Protein AF-A0AAP4CYL9-F1 (afdb_monomer_lite)

pLDDT: mean 81.04, std 19.4, range [37.41, 98.31]

Structure (mmCIF, N/CA/C/O backbone):
data_AF-A0AAP4CYL9-F1
#
_entry.id   AF-A0AAP4CYL9-F1
#
loop_
_atom_site.group_PDB
_atom_site.id
_atom_site.type_symbol
_atom_site.label_atom_id
_atom_site.label_alt_id
_atom_site.label_comp_id
_atom_site.label_asym_id
_atom_site.label_entity_id
_atom_site.label_seq_id
_atom_site.pdbx_PDB_ins_code
_atom_site.Cartn_x
_atom_site.Cartn_y
_atom_site.Cartn_z
_atom_site.occupancy
_atom_site.B_iso_or_equiv
_atom_site.auth_seq_id
_atom_site.auth_comp_id
_atom_site.auth_asym_id
_atom_site.auth_atom_id
_atom_site.pdbx_PDB_model_num
ATOM 1 N N . MET A 1 1 ? 11.294 22.500 23.736 1.00 37.41 1 MET A N 1
ATOM 2 C CA . MET A 1 1 ? 10.760 21.160 23.417 1.00 37.41 1 MET A CA 1
ATOM 3 C C . MET A 1 1 ? 10.830 20.997 21.911 1.00 37.41 1 MET A C 1
ATOM 5 O O . MET A 1 1 ? 9.956 21.483 21.208 1.00 37.41 1 MET A O 1
ATOM 9 N N . THR A 1 2 ? 11.938 20.464 21.405 1.00 41.78 2 THR A N 1
ATOM 10 C CA . THR A 1 2 ? 12.135 20.212 19.975 1.00 41.78 2 THR A CA 1
ATOM 11 C C . THR A 1 2 ? 11.162 19.118 19.553 1.00 41.78 2 THR A C 1
ATOM 13 O O . THR A 1 2 ? 11.291 17.969 19.970 1.00 41.78 2 THR A O 1
ATOM 16 N N . GLY A 1 3 ? 10.137 19.494 18.786 1.00 44.06 3 GLY A N 1
ATOM 17 C CA . GLY A 1 3 ? 9.239 18.532 18.164 1.00 44.06 3 GLY A CA 1
ATOM 18 C C . GLY A 1 3 ? 10.077 17.584 17.318 1.00 44.06 3 GLY A C 1
ATOM 19 O O . GLY A 1 3 ? 10.756 18.020 16.389 1.00 44.06 3 GLY A O 1
ATOM 20 N N . CYS A 1 4 ? 10.089 16.302 17.673 1.00 47.56 4 CYS A N 1
ATOM 21 C CA . CYS A 1 4 ? 10.640 15.274 16.806 1.00 47.56 4 CYS A CA 1
ATOM 22 C C . CYS A 1 4 ? 9.752 15.240 15.563 1.00 47.56 4 CYS A C 1
ATOM 24 O O . CYS A 1 4 ? 8.684 14.635 15.577 1.00 47.56 4 CYS A O 1
ATOM 26 N N . HIS A 1 5 ? 10.153 15.953 14.512 1.00 54.66 5 HIS A N 1
ATOM 27 C CA . HIS A 1 5 ? 9.592 15.742 13.191 1.00 54.66 5 HIS A CA 1
ATOM 28 C C . HIS A 1 5 ? 9.871 14.282 12.846 1.00 54.66 5 HIS A C 1
ATOM 30 O O . HIS A 1 5 ? 11.025 13.884 12.702 1.00 54.66 5 HIS A O 1
ATOM 36 N N . GLU A 1 6 ? 8.829 13.460 12.815 1.00 64.56 6 GLU A N 1
ATOM 37 C CA . GLU A 1 6 ? 8.966 12.046 12.506 1.00 64.56 6 GLU A CA 1
ATOM 38 C C . GLU A 1 6 ? 9.331 11.922 11.021 1.00 64.56 6 GLU A C 1
ATOM 40 O O . GLU A 1 6 ? 8.477 12.003 10.136 1.00 64.56 6 GLU A O 1
ATOM 45 N N . SER A 1 7 ? 10.635 11.838 10.746 1.00 82.69 7 SER A N 1
ATOM 46 C CA . SER A 1 7 ? 11.204 11.907 9.401 1.00 82.69 7 SER A CA 1
ATOM 47 C C . SER A 1 7 ? 10.571 10.873 8.473 1.00 82.69 7 SER A C 1
ATOM 49 O O . SER A 1 7 ? 10.610 9.671 8.734 1.00 82.69 7 SER A O 1
ATOM 51 N N . THR A 1 8 ? 10.002 11.343 7.361 1.00 89.50 8 THR A N 1
ATOM 52 C CA . THR A 1 8 ? 9.507 10.461 6.300 1.00 89.50 8 THR A CA 1
ATOM 53 C C . THR A 1 8 ? 10.687 9.850 5.559 1.00 89.50 8 THR A C 1
ATOM 55 O O . THR A 1 8 ? 11.522 10.568 5.008 1.00 89.50 8 THR A O 1
ATOM 58 N N . ARG A 1 9 ? 10.741 8.520 5.504 1.00 94.50 9 ARG A N 1
ATOM 59 C CA . ARG A 1 9 ? 11.726 7.789 4.714 1.00 94.50 9 ARG A CA 1
ATOM 60 C C . ARG A 1 9 ? 11.219 7.613 3.289 1.00 94.50 9 ARG A C 1
ATOM 62 O O . ARG A 1 9 ? 10.285 6.853 3.035 1.00 94.50 9 ARG A O 1
ATOM 69 N N . VAL A 1 10 ? 11.854 8.330 2.366 1.00 93.50 10 VAL A N 1
ATOM 70 C CA . VAL A 1 10 ? 11.614 8.189 0.927 1.00 93.50 10 VAL A CA 1
ATOM 71 C C . VAL A 1 10 ? 12.477 7.052 0.388 1.00 93.50 10 VAL A C 1
ATOM 73 O O . VAL A 1 10 ? 13.676 6.998 0.660 1.00 93.50 10 VAL A O 1
ATOM 76 N N . VAL A 1 11 ? 11.865 6.140 -0.362 1.00 93.81 11 VAL A N 1
ATOM 77 C CA . VAL A 1 11 ? 12.526 4.987 -0.978 1.00 93.81 11 VAL A CA 1
ATOM 78 C C . VAL A 1 11 ? 12.276 5.040 -2.474 1.00 93.81 11 VAL A C 1
ATOM 80 O O . VAL A 1 11 ? 11.131 4.942 -2.916 1.00 93.81 11 VAL A O 1
ATOM 83 N N . VAL A 1 12 ? 13.351 5.196 -3.242 1.00 92.62 12 VAL A N 1
ATOM 84 C CA . VAL A 1 12 ? 13.295 5.073 -4.698 1.00 92.62 12 VAL A CA 1
ATOM 85 C C . VAL A 1 12 ? 13.278 3.589 -5.046 1.00 92.62 12 VAL A C 1
ATOM 87 O O . VAL A 1 12 ? 14.142 2.825 -4.611 1.00 92.62 12 VAL A O 1
ATOM 90 N N . VAL A 1 13 ? 12.252 3.183 -5.780 1.00 93.06 13 VAL A N 1
ATOM 91 C CA . VAL A 1 13 ? 12.025 1.808 -6.205 1.00 93.06 13 VAL A CA 1
ATOM 92 C C . VAL A 1 13 ? 12.469 1.691 -7.650 1.00 93.06 13 VAL A C 1
ATOM 94 O O . VAL A 1 13 ? 11.881 2.307 -8.535 1.00 93.06 13 VAL A O 1
ATOM 97 N N . ASP A 1 14 ? 13.525 0.924 -7.871 1.00 91.88 14 ASP A N 1
ATOM 98 C CA . ASP A 1 14 ? 14.159 0.712 -9.168 1.00 91.88 14 ASP A CA 1
ATOM 99 C C . ASP A 1 14 ? 14.019 -0.756 -9.592 1.00 91.88 14 ASP A C 1
ATOM 101 O O . ASP A 1 14 ? 13.532 -1.603 -8.840 1.00 91.88 14 ASP A O 1
ATOM 105 N N . ASN A 1 15 ? 14.466 -1.101 -10.800 1.00 87.69 15 ASN A N 1
ATOM 106 C CA . ASN A 1 15 ? 14.363 -2.476 -11.288 1.00 87.69 15 ASN A CA 1
ATOM 107 C C . ASN A 1 15 ? 15.226 -3.495 -10.497 1.00 87.69 15 ASN A C 1
ATOM 109 O O . ASN A 1 15 ? 15.059 -4.703 -10.683 1.00 87.69 15 ASN A O 1
ATOM 113 N N . CYS A 1 16 ? 16.119 -3.049 -9.606 1.00 86.69 16 CYS A N 1
ATOM 114 C CA . CYS A 1 16 ? 16.908 -3.923 -8.737 1.00 86.69 16 CYS A CA 1
ATOM 115 C C . CYS A 1 16 ? 16.124 -4.308 -7.477 1.00 86.69 16 CYS A C 1
ATOM 117 O O . CYS A 1 16 ? 16.049 -5.488 -7.138 1.00 86.69 16 CYS A O 1
ATOM 119 N N . ASN A 1 17 ? 15.519 -3.335 -6.792 1.00 91.38 17 ASN A N 1
ATOM 120 C CA . ASN A 1 17 ? 14.860 -3.565 -5.504 1.00 91.38 17 ASN A CA 1
ATOM 121 C C . ASN A 1 17 ? 13.364 -3.911 -5.625 1.00 91.38 17 ASN A C 1
ATOM 123 O O . ASN A 1 17 ? 12.810 -4.565 -4.738 1.00 91.38 17 ASN A O 1
ATOM 127 N N . VAL A 1 18 ? 12.722 -3.566 -6.746 1.00 92.00 18 VAL A N 1
ATOM 128 C CA . VAL A 1 18 ? 11.284 -3.797 -6.960 1.00 92.00 18 VAL A CA 1
ATOM 129 C C . VAL A 1 18 ? 10.901 -5.283 -6.942 1.00 92.00 18 VAL A C 1
ATOM 131 O O . VAL A 1 18 ? 9.765 -5.636 -6.635 1.00 92.00 18 VAL A O 1
ATOM 134 N N . ARG A 1 19 ? 11.860 -6.172 -7.231 1.00 91.25 19 ARG A N 1
ATOM 135 C CA . ARG A 1 19 ? 11.669 -7.632 -7.273 1.00 91.25 19 ARG A CA 1
ATOM 136 C C . ARG A 1 19 ? 11.731 -8.290 -5.897 1.00 91.25 19 ARG A C 1
ATOM 138 O O . ARG A 1 19 ? 11.372 -9.457 -5.772 1.00 91.25 19 ARG A O 1
ATOM 145 N N . GLU A 1 20 ? 12.160 -7.558 -4.870 1.00 94.31 20 GLU A N 1
ATOM 146 C CA . GLU A 1 20 ? 12.291 -8.068 -3.503 1.00 94.31 20 GLU A CA 1
ATOM 147 C C . GLU A 1 20 ? 11.506 -7.210 -2.488 1.00 94.31 20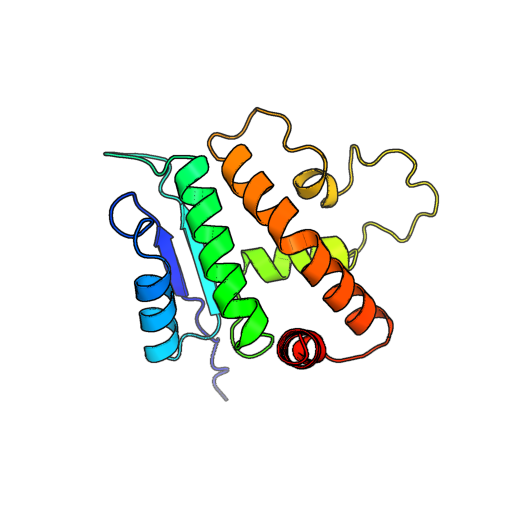 GLU A C 1
ATOM 149 O O . GLU A 1 20 ? 12.075 -6.764 -1.484 1.00 94.31 20 GLU A O 1
ATOM 154 N N . PRO A 1 21 ? 10.187 -6.988 -2.688 1.00 95.44 21 PRO A N 1
ATOM 155 C CA . PRO A 1 21 ? 9.385 -6.099 -1.839 1.00 95.44 21 PRO A CA 1
ATOM 156 C C . PRO A 1 21 ? 9.435 -6.493 -0.358 1.00 95.44 21 PRO A C 1
ATOM 158 O O . PRO A 1 21 ? 9.502 -5.624 0.509 1.00 95.44 21 PRO A O 1
ATOM 161 N N . GLY A 1 22 ? 9.472 -7.797 -0.057 1.00 95.50 22 GLY A N 1
ATOM 162 C CA . GLY A 1 22 ? 9.612 -8.315 1.307 1.00 95.50 22 GLY A CA 1
ATOM 163 C C . GLY A 1 22 ? 10.886 -7.839 2.006 1.00 95.50 22 GLY A C 1
ATOM 164 O O . GLY A 1 22 ? 10.819 -7.342 3.130 1.00 95.50 22 GLY A O 1
ATOM 165 N N . LYS A 1 23 ? 12.038 -7.916 1.326 1.00 95.81 23 LYS A N 1
ATOM 166 C CA . LYS A 1 23 ? 13.322 -7.460 1.883 1.00 95.81 23 LYS A CA 1
ATOM 167 C C . LYS A 1 23 ? 13.340 -5.948 2.079 1.00 95.81 23 LYS A C 1
ATOM 169 O O . LYS A 1 23 ? 13.780 -5.479 3.128 1.00 95.81 23 LYS A O 1
ATOM 174 N N . VAL A 1 24 ? 12.823 -5.197 1.102 1.00 95.81 24 VAL A N 1
ATOM 175 C CA . VAL A 1 24 ? 12.702 -3.733 1.186 1.00 95.81 24 VAL A CA 1
ATOM 176 C C . VAL A 1 24 ? 11.871 -3.344 2.408 1.00 95.81 24 VAL A C 1
ATOM 178 O O . VAL A 1 24 ? 12.330 -2.581 3.256 1.00 95.81 24 VAL A O 1
ATOM 181 N N . TYR A 1 25 ? 10.672 -3.911 2.541 1.00 96.62 25 TYR A N 1
ATOM 182 C CA . TYR A 1 25 ? 9.768 -3.594 3.642 1.00 96.62 25 TYR A CA 1
ATOM 183 C C . TYR A 1 25 ? 10.333 -3.998 5.005 1.00 96.62 25 TYR A C 1
ATOM 185 O O . TYR A 1 25 ? 10.306 -3.209 5.950 1.00 96.62 25 TYR A O 1
ATOM 193 N N . GLN A 1 26 ? 10.898 -5.203 5.109 1.00 95.38 26 GLN A N 1
ATOM 194 C CA . GLN A 1 26 ? 11.463 -5.708 6.357 1.00 95.38 26 GLN A CA 1
ATOM 195 C C . GLN A 1 26 ? 12.656 -4.870 6.826 1.00 95.38 26 GLN A C 1
ATOM 197 O O . GLN A 1 26 ? 12.751 -4.572 8.015 1.00 95.38 26 GLN A O 1
ATOM 202 N N . SER A 1 27 ? 13.527 -4.438 5.909 1.00 95.19 27 SER A N 1
ATOM 203 C CA . SER A 1 27 ? 14.643 -3.546 6.236 1.00 95.19 27 SER A CA 1
ATOM 204 C C . SER A 1 27 ? 14.149 -2.208 6.800 1.00 95.19 27 SER A C 1
ATOM 206 O O . SER A 1 27 ? 14.658 -1.726 7.815 1.00 95.19 27 SER A O 1
ATOM 208 N N . LEU A 1 28 ? 13.098 -1.632 6.204 1.00 94.44 28 LEU A N 1
ATOM 209 C CA . LEU A 1 28 ? 12.498 -0.384 6.687 1.00 94.44 28 LEU A CA 1
ATOM 210 C C . LEU A 1 28 ? 11.881 -0.561 8.078 1.00 94.44 28 LEU A C 1
ATOM 212 O O . LEU A 1 28 ? 12.131 0.265 8.959 1.00 94.44 28 LEU A O 1
ATOM 216 N N . ARG A 1 29 ? 11.170 -1.671 8.301 1.00 93.31 29 ARG A N 1
ATOM 217 C CA . ARG A 1 29 ? 10.599 -2.033 9.605 1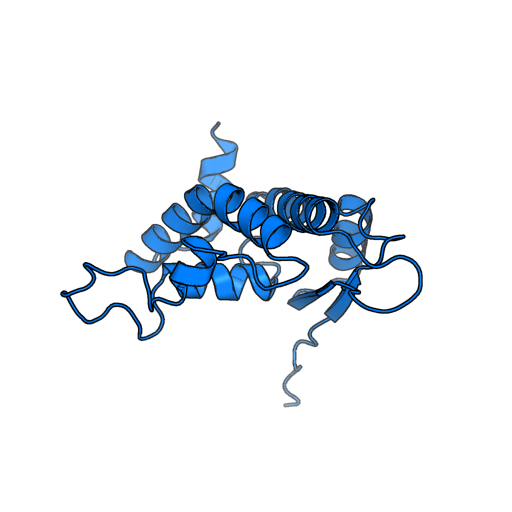.00 93.31 29 ARG A CA 1
ATOM 218 C C . ARG A 1 29 ? 11.678 -2.208 10.678 1.00 93.31 29 ARG A C 1
ATOM 220 O O . ARG A 1 29 ? 11.553 -1.644 11.760 1.00 93.31 29 ARG A O 1
ATOM 227 N N . GLN A 1 30 ? 12.766 -2.917 10.371 1.00 93.62 30 GLN A N 1
ATOM 228 C CA . GLN A 1 30 ? 13.901 -3.125 11.285 1.00 93.62 30 GLN A CA 1
ATOM 229 C C . GLN A 1 30 ? 14.636 -1.826 11.620 1.00 93.62 30 GLN A C 1
ATOM 231 O O . GLN A 1 30 ? 15.142 -1.673 12.727 1.00 93.62 30 GLN A O 1
ATOM 236 N N . SER A 1 31 ? 14.662 -0.870 10.688 1.00 91.88 31 SER A N 1
ATOM 237 C CA . SER A 1 31 ? 15.253 0.449 10.935 1.00 91.88 31 SER A CA 1
ATOM 238 C C . SER A 1 31 ? 14.422 1.340 11.872 1.00 91.88 31 SER A C 1
ATOM 240 O O . SER A 1 31 ? 14.877 2.422 12.231 1.00 91.88 31 SER A O 1
ATOM 242 N N . GLY A 1 32 ? 13.203 0.925 12.240 1.00 92.38 32 GLY A N 1
ATOM 243 C CA . GLY A 1 32 ? 12.276 1.713 13.058 1.00 92.38 32 GLY A CA 1
ATOM 244 C C . GLY A 1 32 ? 11.580 2.850 12.301 1.00 92.38 32 GLY A C 1
ATOM 245 O O . GLY A 1 32 ? 10.985 3.727 12.924 1.00 92.38 32 GLY A O 1
ATOM 246 N N . SER A 1 33 ? 11.642 2.851 10.964 1.00 92.19 33 SER A N 1
ATOM 247 C CA . SER A 1 33 ? 10.990 3.869 10.134 1.00 92.19 33 SER A CA 1
ATOM 248 C C . SER A 1 33 ? 9.471 3.678 10.146 1.00 92.19 33 SER A C 1
ATOM 250 O O . SER A 1 33 ? 8.972 2.653 9.689 1.00 92.19 33 SER A O 1
ATOM 252 N N . LYS A 1 34 ? 8.739 4.682 10.639 1.00 93.75 34 LYS A N 1
ATOM 253 C CA . LYS A 1 34 ? 7.271 4.645 10.755 1.00 93.75 34 LYS A CA 1
ATOM 254 C C . LYS A 1 34 ? 6.532 5.363 9.630 1.00 93.75 34 LYS A C 1
ATOM 256 O O . LYS A 1 34 ? 5.386 5.031 9.380 1.00 93.75 34 LYS A O 1
ATOM 261 N N . ASN A 1 35 ? 7.178 6.300 8.936 1.00 95.88 35 ASN A N 1
ATOM 262 C CA . ASN A 1 35 ? 6.582 7.062 7.836 1.00 95.88 35 ASN A CA 1
ATOM 263 C C . ASN A 1 35 ? 7.329 6.743 6.539 1.00 95.88 35 ASN A C 1
ATOM 265 O O . ASN A 1 35 ? 8.493 7.118 6.393 1.00 95.88 35 ASN A O 1
ATOM 269 N N . LEU A 1 36 ? 6.684 6.040 5.610 1.00 96.50 36 LEU A N 1
ATOM 270 C CA . LEU A 1 36 ? 7.290 5.528 4.380 1.00 96.50 36 LEU A CA 1
ATOM 271 C C . LEU A 1 36 ? 6.662 6.168 3.137 1.00 96.50 36 LEU A C 1
ATOM 273 O O . LEU A 1 36 ? 5.443 6.320 3.036 1.00 96.50 36 LEU A O 1
ATOM 277 N N . HIS A 1 37 ? 7.496 6.488 2.148 1.00 94.12 37 HIS A N 1
ATOM 278 C CA . HIS A 1 37 ? 7.056 6.979 0.845 1.00 94.12 37 HIS A CA 1
ATOM 279 C C . HIS A 1 37 ? 7.853 6.302 -0.274 1.00 94.12 37 HIS A C 1
ATOM 281 O O . HIS A 1 37 ? 9.043 6.563 -0.441 1.00 94.12 37 HIS A O 1
ATOM 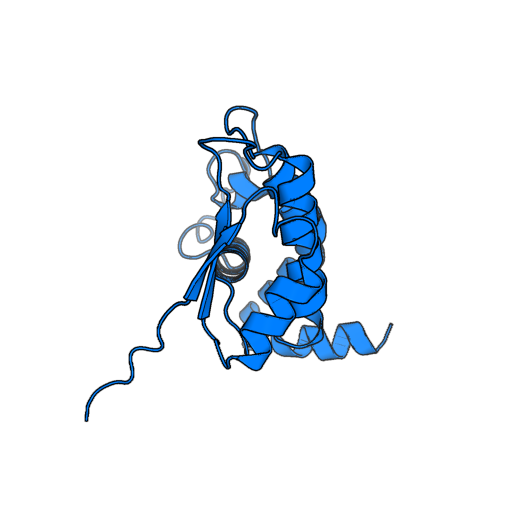287 N N . PHE A 1 38 ? 7.197 5.426 -1.034 1.00 94.50 38 PHE A N 1
ATOM 288 C CA . PHE A 1 38 ? 7.797 4.748 -2.182 1.00 94.50 38 PHE A CA 1
ATOM 289 C C . PHE A 1 38 ? 7.599 5.577 -3.451 1.00 94.50 38 PHE A C 1
ATOM 291 O O . PHE A 1 38 ? 6.472 5.973 -3.750 1.00 94.50 38 PHE A O 1
ATOM 298 N N . LEU A 1 39 ? 8.679 5.805 -4.194 1.00 90.62 39 LEU A N 1
ATOM 299 C CA . LEU A 1 39 ? 8.670 6.501 -5.477 1.00 90.62 39 LEU A CA 1
ATOM 300 C C . LEU A 1 39 ? 9.231 5.578 -6.560 1.00 90.62 39 LEU A C 1
ATOM 302 O O . LEU A 1 39 ? 10.359 5.115 -6.403 1.00 90.62 39 LEU A O 1
ATOM 306 N N . PRO A 1 40 ? 8.494 5.300 -7.643 1.00 91.31 40 PRO A N 1
ATOM 307 C CA . PRO A 1 40 ? 9.020 4.490 -8.729 1.00 91.31 40 PRO A CA 1
ATOM 308 C C . PRO A 1 40 ? 10.062 5.275 -9.533 1.00 91.31 40 PRO A C 1
ATOM 310 O O . PRO A 1 40 ? 9.888 6.462 -9.815 1.00 91.31 40 PRO A O 1
ATOM 313 N N . GLN A 1 41 ? 11.135 4.602 -9.940 1.00 88.75 41 GLN A N 1
ATOM 314 C CA . GLN A 1 41 ? 12.078 5.129 -10.915 1.00 88.75 41 GLN A CA 1
ATOM 315 C C . GLN A 1 41 ? 11.524 4.906 -12.328 1.00 88.75 41 GLN A C 1
ATOM 317 O O . GLN A 1 41 ? 11.545 3.788 -12.847 1.00 88.75 41 GLN A O 1
ATOM 322 N N . THR A 1 42 ? 11.037 5.983 -12.943 1.00 83.88 42 THR A N 1
ATOM 323 C CA . THR A 1 42 ? 10.475 5.996 -14.308 1.00 83.88 42 THR A CA 1
ATOM 324 C C . THR A 1 42 ? 11.472 6.454 -15.372 1.00 83.88 42 THR A C 1
ATOM 326 O O . THR A 1 42 ? 11.236 6.283 -16.559 1.00 83.88 42 THR A O 1
ATOM 329 N N . LEU A 1 43 ? 12.618 7.012 -14.970 1.00 81.31 43 LEU A N 1
ATOM 330 C CA . LEU A 1 43 ? 13.648 7.515 -15.882 1.00 81.31 43 LEU A CA 1
ATOM 331 C C . LEU A 1 43 ? 14.994 6.816 -15.633 1.00 81.31 43 LEU A C 1
ATOM 333 O O . LEU A 1 43 ? 15.324 6.461 -14.500 1.00 81.31 43 LEU A O 1
ATOM 337 N N . GLY A 1 44 ? 15.797 6.661 -16.689 1.00 77.50 44 GLY A N 1
ATOM 338 C CA . GLY A 1 44 ? 17.159 6.116 -16.624 1.00 77.50 44 GLY A CA 1
ATOM 339 C C . GLY A 1 44 ? 17.287 4.660 -17.084 1.00 77.50 44 GLY A C 1
ATOM 340 O O . GLY A 1 44 ? 16.417 4.124 -17.768 1.00 77.50 44 GLY A O 1
ATOM 341 N N . GLU A 1 45 ? 18.408 4.018 -16.746 1.00 69.31 45 GLU A N 1
ATOM 342 C CA . GLU A 1 45 ? 18.671 2.633 -17.143 1.00 69.31 45 GLU A CA 1
ATOM 343 C C . GLU A 1 45 ? 17.732 1.669 -16.404 1.00 69.31 45 GLU A C 1
ATOM 345 O O . GLU A 1 45 ? 17.817 1.517 -15.187 1.00 69.31 45 GLU A O 1
ATOM 350 N N . LYS A 1 46 ? 16.864 0.987 -17.166 1.00 78.19 46 LYS A N 1
ATOM 351 C CA . LYS A 1 46 ? 15.885 -0.009 -16.688 1.00 78.19 46 LYS A CA 1
ATOM 352 C C . LYS A 1 46 ? 14.822 0.596 -15.748 1.00 78.19 46 LYS A C 1
ATOM 354 O O . LYS A 1 46 ? 14.832 0.290 -14.552 1.00 78.19 46 LYS A O 1
ATOM 359 N N . PRO A 1 47 ? 13.892 1.416 -16.278 1.00 85.38 47 PRO A N 1
ATOM 360 C CA . PRO A 1 47 ? 12.763 1.913 -15.500 1.00 85.38 47 PRO A CA 1
ATOM 361 C C . PRO A 1 47 ? 11.900 0.755 -14.994 1.00 85.38 47 PRO A C 1
ATOM 363 O O . PRO A 1 47 ? 11.891 -0.346 -15.556 1.00 85.38 47 PRO A O 1
ATOM 366 N N . VAL A 1 48 ? 11.178 1.001 -13.906 1.00 90.38 48 VAL A N 1
ATOM 367 C CA . VAL A 1 48 ? 10.225 0.024 -13.381 1.00 90.38 48 VAL A CA 1
ATOM 368 C C . VAL A 1 48 ? 9.046 -0.085 -14.344 1.00 90.38 48 VAL A C 1
ATOM 370 O O . VAL A 1 48 ? 8.442 0.925 -14.693 1.00 90.38 48 VAL A O 1
ATOM 373 N N . THR A 1 49 ? 8.691 -1.306 -14.748 1.00 90.94 49 THR A N 1
ATOM 374 C CA . THR A 1 49 ? 7.502 -1.515 -15.584 1.00 90.94 49 THR A CA 1
ATOM 375 C C . THR A 1 49 ? 6.222 -1.449 -14.745 1.00 90.94 49 THR A C 1
ATOM 377 O O . THR A 1 49 ? 6.256 -1.722 -13.538 1.00 90.94 49 THR A O 1
ATOM 380 N N . PRO A 1 50 ? 5.068 -1.140 -15.352 1.00 88.75 50 PRO A N 1
ATOM 381 C CA . PRO A 1 50 ? 3.808 -0.992 -14.623 1.00 88.75 50 PRO A CA 1
ATOM 382 C C . PRO A 1 50 ? 3.398 -2.267 -13.889 1.00 88.75 50 PRO A C 1
ATOM 384 O O . PRO A 1 50 ? 2.965 -2.216 -12.740 1.00 88.75 50 PRO A O 1
ATOM 387 N N . GLU A 1 51 ? 3.588 -3.427 -14.513 1.00 90.81 51 GLU A N 1
ATOM 388 C CA . GLU A 1 51 ? 3.244 -4.730 -13.942 1.00 90.81 51 GLU A CA 1
ATOM 389 C C . GLU A 1 51 ? 4.076 -5.005 -12.691 1.00 90.81 51 GLU A C 1
ATOM 391 O O . GLU A 1 51 ? 3.550 -5.401 -11.649 1.00 90.81 51 GLU A O 1
ATOM 396 N N . VAL A 1 52 ? 5.382 -4.749 -12.782 1.00 93.44 52 VAL A N 1
ATOM 397 C CA . VAL A 1 52 ? 6.328 -4.974 -11.691 1.00 93.44 52 VAL A CA 1
ATOM 398 C C . VAL A 1 52 ? 6.077 -3.981 -10.550 1.00 93.44 52 VAL A C 1
ATOM 400 O O . VAL A 1 52 ? 6.102 -4.364 -9.379 1.00 93.44 52 VAL A O 1
ATOM 403 N N . TRP A 1 53 ? 5.732 -2.732 -10.871 1.00 94.38 53 TRP A N 1
ATOM 404 C CA . TRP A 1 53 ? 5.315 -1.736 -9.885 1.00 94.38 53 TRP A CA 1
ATOM 405 C C . TRP A 1 53 ? 4.038 -2.142 -9.138 1.00 94.38 53 TRP A C 1
ATOM 407 O O . TRP A 1 53 ? 3.983 -2.077 -7.907 1.00 94.38 53 TRP A O 1
ATOM 417 N N . GLY A 1 54 ? 3.021 -2.618 -9.860 1.00 92.94 54 GLY A N 1
ATOM 418 C CA . GLY A 1 54 ? 1.774 -3.087 -9.258 1.00 92.94 54 GLY A CA 1
ATOM 419 C C . GLY A 1 54 ? 1.981 -4.290 -8.338 1.00 92.94 54 GLY A C 1
ATOM 420 O O . GLY A 1 54 ? 1.427 -4.332 -7.235 1.00 92.94 54 GLY A O 1
ATOM 421 N N . GLN A 1 55 ? 2.831 -5.238 -8.744 1.00 95.88 55 GLN A N 1
ATOM 422 C CA . GLN A 1 55 ? 3.226 -6.376 -7.908 1.00 95.88 55 GLN A CA 1
ATOM 423 C C . GLN A 1 55 ? 3.934 -5.924 -6.630 1.00 95.88 55 GLN A C 1
ATOM 425 O O . GLN A 1 55 ? 3.612 -6.424 -5.550 1.00 95.88 55 GLN A O 1
ATOM 430 N N . PHE A 1 56 ? 4.858 -4.966 -6.736 1.00 97.50 56 PHE A N 1
ATOM 431 C CA . PHE A 1 56 ? 5.549 -4.393 -5.586 1.00 97.50 56 PHE A CA 1
ATOM 432 C C . PHE A 1 56 ? 4.555 -3.783 -4.594 1.00 97.50 56 PHE A C 1
ATOM 434 O O . PHE A 1 56 ? 4.494 -4.217 -3.443 1.00 97.50 56 PHE A O 1
ATOM 441 N N . LEU A 1 57 ? 3.711 -2.848 -5.041 1.00 97.19 57 LEU A N 1
ATOM 442 C CA . LEU A 1 57 ? 2.726 -2.187 -4.180 1.00 97.19 57 LEU A CA 1
ATOM 443 C C . LEU A 1 57 ? 1.767 -3.179 -3.516 1.00 97.19 57 LEU A C 1
ATOM 445 O O . LEU A 1 57 ? 1.499 -3.078 -2.318 1.00 97.19 57 LEU A O 1
ATOM 449 N N . THR A 1 58 ? 1.283 -4.157 -4.281 1.00 97.19 58 THR A N 1
ATOM 450 C CA . THR A 1 58 ? 0.363 -5.192 -3.798 1.00 97.19 58 THR A CA 1
ATOM 451 C C . THR A 1 58 ? 1.001 -6.047 -2.706 1.00 97.19 58 THR A C 1
ATOM 453 O O . THR A 1 58 ? 0.376 -6.291 -1.673 1.00 97.19 58 THR A O 1
ATOM 456 N N . GLN A 1 59 ? 2.257 -6.466 -2.888 1.00 98.00 59 GLN A N 1
ATOM 457 C CA . GLN A 1 59 ? 2.973 -7.257 -1.886 1.00 98.00 59 GLN A CA 1
ATOM 458 C C . GLN A 1 59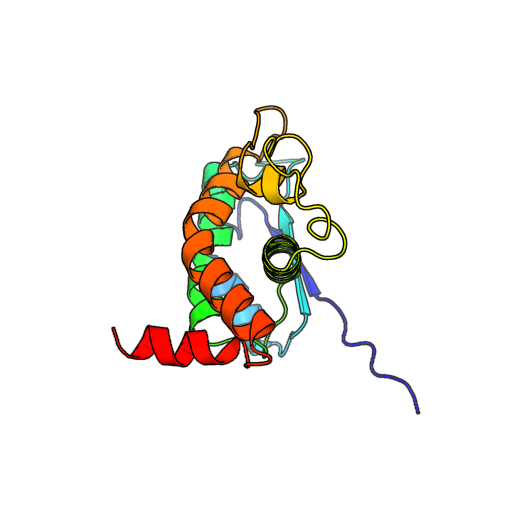 ? 3.259 -6.451 -0.615 1.00 98.00 59 GLN A C 1
ATOM 460 O O . GLN A 1 59 ? 3.021 -6.953 0.485 1.00 98.00 59 GLN A O 1
ATOM 465 N N . ILE A 1 60 ? 3.696 -5.193 -0.746 1.00 98.31 60 ILE A N 1
ATOM 466 C CA . ILE A 1 60 ? 3.885 -4.297 0.405 1.00 98.31 60 ILE A CA 1
ATOM 467 C C . ILE A 1 60 ? 2.566 -4.124 1.168 1.00 98.31 60 ILE A C 1
ATOM 469 O O . ILE A 1 60 ? 2.534 -4.291 2.387 1.00 98.31 60 ILE A O 1
ATOM 473 N N . PHE A 1 61 ? 1.464 -3.859 0.460 1.00 98.31 61 PHE A N 1
ATOM 474 C CA . PHE A 1 61 ? 0.145 -3.703 1.072 1.00 98.31 61 PHE A CA 1
ATOM 475 C C . PHE A 1 61 ? -0.312 -4.978 1.781 1.00 98.31 61 PHE A C 1
ATOM 477 O O . PHE A 1 61 ? -0.816 -4.915 2.899 1.00 98.31 61 PHE A O 1
ATOM 484 N N . ALA A 1 62 ? -0.105 -6.143 1.164 1.00 97.50 62 ALA A N 1
ATOM 485 C CA . ALA A 1 62 ? -0.465 -7.433 1.738 1.00 97.50 62 ALA A CA 1
ATOM 486 C C . ALA A 1 62 ? 0.268 -7.719 3.062 1.00 97.50 62 ALA A C 1
ATOM 488 O O . ALA A 1 62 ? -0.333 -8.305 3.965 1.00 97.50 62 ALA A O 1
ATOM 489 N N . MET A 1 63 ? 1.534 -7.315 3.194 1.00 96.88 63 MET A N 1
ATOM 490 C CA . MET A 1 63 ? 2.264 -7.410 4.464 1.00 96.88 63 MET A CA 1
ATOM 491 C C . MET A 1 63 ? 1.734 -6.388 5.478 1.00 96.88 63 MET A C 1
ATOM 493 O O . MET A 1 63 ? 1.347 -6.755 6.586 1.00 96.88 63 MET A O 1
ATOM 497 N N . TRP A 1 64 ? 1.642 -5.122 5.068 1.00 98.00 64 TRP A N 1
ATOM 498 C CA . TRP A 1 64 ? 1.234 -4.008 5.924 1.00 98.00 64 TRP A CA 1
ATOM 499 C C . TRP A 1 64 ? -0.166 -4.186 6.528 1.00 98.00 64 TRP A C 1
ATOM 501 O O . TRP A 1 64 ? -0.354 -4.010 7.730 1.00 98.00 64 TRP A O 1
ATOM 511 N N . VAL A 1 65 ? -1.151 -4.591 5.718 1.00 97.44 65 VAL A N 1
ATOM 512 C CA . VAL A 1 65 ? -2.565 -4.670 6.127 1.00 97.44 65 VAL A CA 1
ATOM 513 C C . VAL A 1 65 ? -2.819 -5.719 7.215 1.00 97.44 65 VAL A C 1
ATOM 515 O O . VAL A 1 65 ? -3.853 -5.681 7.877 1.00 97.44 65 VAL A O 1
ATOM 518 N N . ARG A 1 66 ? -1.897 -6.672 7.396 1.00 95.62 66 ARG A N 1
ATOM 519 C CA . ARG A 1 66 ? -2.016 -7.751 8.384 1.00 95.62 66 ARG A CA 1
ATOM 520 C C . ARG A 1 66 ? -1.377 -7.412 9.725 1.00 95.62 66 ARG A C 1
ATOM 522 O O . ARG A 1 66 ? -1.855 -7.904 10.744 1.00 95.62 66 ARG A O 1
ATOM 529 N N . GLU A 1 67 ? -0.324 -6.597 9.724 1.00 95.06 67 GLU A N 1
ATOM 530 C CA . GLU A 1 67 ? 0.542 -6.447 10.900 1.00 95.06 67 GLU A CA 1
ATOM 531 C C . GLU A 1 67 ? 0.782 -5.001 11.341 1.00 95.06 67 GLU A C 1
ATOM 533 O O . GLU A 1 67 ? 1.045 -4.772 12.520 1.00 95.06 67 GLU A O 1
ATOM 538 N N . ASP A 1 68 ? 0.687 -4.021 10.438 1.00 96.94 68 ASP A N 1
ATOM 539 C CA . ASP A 1 68 ? 1.264 -2.692 10.673 1.00 96.94 68 ASP A CA 1
ATOM 540 C C . ASP A 1 68 ? 0.262 -1.532 10.525 1.00 96.94 68 ASP A C 1
ATOM 542 O O . ASP A 1 68 ? 0.663 -0.363 10.561 1.00 96.94 68 ASP A O 1
ATOM 546 N N . ILE A 1 69 ? -1.047 -1.811 10.415 1.00 96.75 69 ILE A N 1
ATOM 547 C CA . ILE A 1 69 ? -2.072 -0.753 10.390 1.00 96.75 69 ILE A CA 1
ATOM 548 C C . ILE A 1 69 ? -1.930 0.116 11.649 1.00 96.75 69 ILE A C 1
ATOM 550 O O . ILE A 1 69 ? -1.958 -0.377 12.775 1.00 96.75 69 ILE A O 1
ATOM 554 N N . GLY A 1 70 ? -1.769 1.429 11.459 1.00 93.12 70 GLY A N 1
ATOM 555 C CA . GLY A 1 70 ? -1.601 2.406 12.541 1.00 93.12 70 GLY A CA 1
ATOM 556 C C . GLY A 1 70 ? -0.249 2.363 13.267 1.00 93.12 70 GLY A C 1
ATOM 557 O O . GLY A 1 70 ? -0.046 3.158 14.178 1.00 93.12 70 GLY A O 1
ATOM 558 N N . GLN A 1 71 ? 0.665 1.469 12.877 1.00 95.19 71 GLN A N 1
ATOM 559 C CA . GLN A 1 71 ? 2.048 1.430 13.371 1.00 95.19 71 GLN A CA 1
ATOM 560 C C . GLN A 1 71 ? 3.025 2.013 12.349 1.00 95.19 71 GLN A C 1
ATOM 562 O O . GLN A 1 71 ? 3.966 2.713 12.723 1.00 95.19 71 GLN A O 1
ATOM 567 N N . ILE A 1 72 ? 2.784 1.732 11.067 1.00 96.81 72 ILE A N 1
ATOM 568 C CA . ILE A 1 72 ? 3.540 2.269 9.938 1.00 96.81 72 ILE A CA 1
ATOM 569 C C . ILE A 1 72 ? 2.556 2.989 9.015 1.00 96.81 72 ILE A C 1
ATOM 571 O O . ILE A 1 72 ? 1.554 2.416 8.589 1.00 96.81 72 ILE A O 1
ATOM 575 N N . SER A 1 73 ? 2.842 4.247 8.706 1.00 96.75 73 SER A N 1
ATOM 576 C CA . SER A 1 73 ? 2.185 5.041 7.672 1.00 96.75 73 SER A CA 1
ATOM 577 C C . SER A 1 73 ? 2.930 4.850 6.354 1.00 96.75 73 SER A C 1
ATOM 579 O O . SER A 1 73 ? 4.145 5.038 6.266 1.00 96.75 73 SER A O 1
ATOM 581 N N . VAL A 1 74 ? 2.197 4.462 5.312 1.00 96.94 74 VAL A N 1
ATOM 582 C CA . VAL A 1 74 ? 2.701 4.418 3.937 1.00 96.94 74 VAL A CA 1
ATOM 583 C C . VAL A 1 74 ? 1.894 5.440 3.157 1.00 96.94 74 VAL A C 1
ATOM 585 O O . VAL A 1 74 ? 0.697 5.237 2.956 1.00 96.94 74 VAL A O 1
ATOM 588 N N . ARG A 1 75 ? 2.541 6.517 2.688 1.00 93.00 75 ARG A N 1
ATOM 589 C CA . ARG A 1 75 ? 1.853 7.684 2.100 1.00 93.00 75 ARG A CA 1
ATOM 590 C C . ARG A 1 75 ? 0.785 7.291 1.073 1.00 93.00 75 ARG A C 1
ATOM 592 O O . ARG A 1 75 ? -0.345 7.754 1.173 1.00 93.00 75 ARG A O 1
ATOM 599 N N . LEU A 1 76 ? 1.115 6.402 0.131 1.00 92.50 76 LEU A N 1
ATOM 600 C CA . LEU A 1 76 ? 0.169 5.957 -0.898 1.00 92.50 76 LEU A CA 1
ATOM 601 C C . LEU A 1 76 ? -1.067 5.263 -0.301 1.00 92.50 76 LEU A C 1
ATOM 603 O O . LEU A 1 76 ? -2.178 5.451 -0.793 1.00 92.50 76 LEU A O 1
ATOM 607 N N . PHE A 1 77 ? -0.901 4.456 0.748 1.00 96.06 77 PHE A N 1
ATOM 608 C CA . PHE A 1 77 ? -2.008 3.734 1.382 1.00 96.06 77 PHE A CA 1
ATOM 609 C C . PHE A 1 77 ? -2.903 4.693 2.165 1.00 96.06 77 PHE A C 1
ATOM 611 O O . PHE A 1 77 ? -4.126 4.584 2.082 1.00 96.06 77 PHE A O 1
ATOM 618 N N . ASP A 1 78 ? -2.306 5.670 2.848 1.00 93.69 78 ASP A N 1
ATOM 619 C CA . ASP A 1 78 ? -3.039 6.707 3.574 1.00 93.69 78 ASP A CA 1
ATOM 620 C C . ASP A 1 78 ? -3.824 7.617 2.626 1.00 93.69 78 ASP A C 1
ATOM 622 O O . ASP A 1 78 ? -5.012 7.855 2.844 1.00 93.69 78 ASP A O 1
ATOM 626 N N . GLU A 1 79 ? -3.206 8.070 1.532 1.00 86.44 79 GLU A N 1
ATOM 627 C CA . GLU A 1 79 ? -3.878 8.829 0.470 1.00 86.44 79 GLU A CA 1
ATOM 628 C C . GLU A 1 79 ? -5.035 8.032 -0.138 1.00 86.44 79 GLU A C 1
ATOM 630 O O . GLU A 1 79 ? -6.132 8.562 -0.326 1.00 86.44 79 GLU A O 1
ATOM 635 N N . THR A 1 80 ? -4.820 6.736 -0.376 1.00 87.12 80 THR A N 1
ATOM 636 C CA . THR A 1 80 ? -5.861 5.837 -0.883 1.00 87.12 80 THR A CA 1
ATOM 637 C C . THR A 1 80 ? -7.026 5.755 0.100 1.00 87.12 80 THR A C 1
ATOM 639 O O . THR A 1 80 ? -8.170 6.003 -0.282 1.00 87.12 80 THR A O 1
ATOM 642 N N . LEU A 1 81 ? -6.761 5.474 1.379 1.00 90.12 81 LEU A N 1
ATOM 643 C CA . LEU A 1 81 ? -7.795 5.392 2.408 1.00 90.12 81 LEU A CA 1
ATOM 644 C C . LEU A 1 81 ? -8.526 6.729 2.604 1.00 90.12 81 LEU A C 1
ATOM 646 O O . LEU A 1 81 ? -9.741 6.734 2.801 1.00 90.12 81 LEU A O 1
ATOM 650 N N . ASN A 1 82 ? -7.824 7.860 2.525 1.00 84.69 82 ASN A N 1
ATOM 651 C CA . ASN A 1 82 ? -8.431 9.191 2.582 1.00 84.69 82 ASN A CA 1
ATOM 652 C C . ASN A 1 82 ? -9.367 9.432 1.392 1.00 84.69 82 ASN A C 1
ATOM 654 O O . ASN A 1 82 ? -10.470 9.948 1.581 1.00 84.69 82 ASN A O 1
ATOM 658 N N . GLY A 1 83 ? -8.987 8.966 0.199 1.00 76.75 83 GLY A N 1
ATOM 659 C CA . GLY A 1 83 ? -9.861 8.932 -0.973 1.00 76.75 83 GLY A CA 1
ATOM 660 C C . GLY A 1 83 ? -11.142 8.124 -0.734 1.00 76.75 83 GLY A C 1
ATOM 661 O O . GLY A 1 83 ? -12.227 8.581 -1.085 1.00 76.75 83 GLY A O 1
ATOM 662 N N . TRP A 1 84 ? -11.048 6.970 -0.061 1.00 80.62 84 TRP A N 1
ATOM 663 C CA . TRP A 1 84 ? -12.215 6.170 0.346 1.00 80.62 84 TRP A CA 1
ATOM 664 C C . TRP A 1 84 ? -13.068 6.836 1.438 1.00 80.62 84 TRP A C 1
ATOM 666 O O . TRP A 1 84 ? -14.288 6.656 1.449 1.00 80.62 84 TRP A O 1
ATOM 676 N N . CYS A 1 85 ? -12.447 7.573 2.365 1.00 77.06 85 CYS A N 1
ATOM 677 C CA . CYS A 1 85 ? -13.127 8.292 3.451 1.00 77.06 85 CYS A CA 1
ATOM 678 C C . CYS A 1 85 ? -13.753 9.615 3.001 1.00 77.06 85 CYS A C 1
ATOM 680 O O . CYS A 1 85 ? -14.604 10.143 3.710 1.00 77.06 85 CYS A O 1
ATOM 682 N N . GLY A 1 86 ? -13.371 10.120 1.828 1.00 66.06 86 GLY A N 1
ATOM 683 C CA . GLY A 1 86 ? -13.998 11.279 1.216 1.00 66.06 86 GLY A CA 1
ATOM 684 C C . GLY A 1 86 ? -13.606 12.603 1.859 1.00 66.06 86 GLY A C 1
ATOM 685 O O . GLY A 1 86 ? -14.481 13.426 2.111 1.00 66.06 86 GLY A O 1
ATOM 686 N N . THR A 1 87 ? -12.309 12.854 2.080 1.00 47.31 87 THR A N 1
ATOM 687 C CA . THR A 1 87 ? -11.824 14.210 2.399 1.00 47.31 87 THR A CA 1
ATOM 688 C C . THR A 1 87 ? -12.404 15.217 1.390 1.00 47.31 87 THR A C 1
ATOM 690 O O . THR A 1 87 ? -12.032 15.195 0.219 1.00 47.31 87 THR A O 1
ATOM 693 N N . ALA A 1 88 ? -13.372 16.029 1.839 1.00 46.53 88 ALA A N 1
ATOM 694 C CA . ALA A 1 88 ? -14.059 17.117 1.129 1.00 46.53 88 ALA A CA 1
ATOM 695 C C . ALA A 1 88 ? -14.578 16.837 -0.301 1.00 46.53 88 ALA A C 1
ATOM 697 O O . ALA A 1 88 ? -14.710 17.773 -1.088 1.00 46.53 88 ALA A O 1
ATOM 698 N N . LEU A 1 89 ? -14.876 15.586 -0.674 1.00 44.62 89 LEU A N 1
ATOM 699 C CA . LEU A 1 89 ? -15.325 15.263 -2.045 1.00 44.62 89 LEU A CA 1
ATOM 700 C C . LEU A 1 89 ? -16.619 14.443 -2.120 1.00 44.62 89 LEU A C 1
ATOM 702 O O . LEU A 1 89 ? -17.077 14.133 -3.218 1.00 44.62 89 LEU A O 1
ATOM 706 N N . CYS A 1 90 ? -17.263 14.151 -0.984 1.00 39.16 90 CYS A N 1
ATOM 707 C CA . CYS A 1 90 ? -18.528 13.407 -0.955 1.00 39.16 90 CYS A CA 1
ATOM 708 C C . CYS A 1 90 ? -19.618 13.980 -0.030 1.00 39.16 90 CYS A C 1
ATOM 710 O O . CYS A 1 90 ? -20.473 13.223 0.419 1.00 39.16 90 CYS A O 1
ATOM 712 N N . ASP A 1 91 ? -19.655 15.295 0.205 1.00 41.44 91 ASP A N 1
ATOM 713 C CA . ASP A 1 91 ? -20.813 15.939 0.862 1.00 41.44 91 ASP A CA 1
ATOM 714 C C . ASP A 1 91 ? -21.950 16.303 -0.110 1.00 41.44 91 ASP A C 1
ATOM 716 O O . ASP A 1 91 ? -22.998 16.797 0.304 1.00 41.44 91 ASP A O 1
ATOM 720 N N . LYS A 1 92 ? -21.799 16.044 -1.416 1.00 42.41 92 LYS A N 1
ATOM 721 C CA . LYS A 1 92 ? -22.857 16.311 -2.402 1.00 42.41 92 LYS A CA 1
ATOM 722 C C . LYS A 1 92 ? -23.488 15.008 -2.883 1.00 42.41 92 LYS A C 1
ATOM 724 O O . LYS A 1 92 ? -22.844 14.201 -3.547 1.00 42.41 92 LYS A O 1
ATOM 729 N N . LYS A 1 93 ? -24.773 14.841 -2.553 1.00 40.97 93 LYS A N 1
ATOM 730 C CA . LYS A 1 93 ? -25.660 13.701 -2.864 1.00 40.97 93 LYS A CA 1
ATOM 731 C C . LYS A 1 93 ? -25.892 13.424 -4.365 1.00 40.97 93 LYS A C 1
ATOM 733 O O . LYS A 1 93 ? -26.634 12.504 -4.682 1.00 40.97 93 LYS A O 1
ATOM 738 N N . ASP A 1 94 ? -25.213 14.124 -5.272 1.00 41.72 94 ASP A N 1
ATOM 739 C CA . ASP A 1 94 ? -25.406 14.029 -6.728 1.00 41.72 94 ASP A CA 1
ATOM 740 C C . ASP A 1 94 ? -24.261 13.304 -7.460 1.00 41.72 94 ASP A C 1
ATOM 742 O O . ASP A 1 94 ? -23.882 13.658 -8.578 1.00 41.72 94 ASP A O 1
ATOM 746 N N . LEU A 1 95 ? -23.662 12.274 -6.855 1.00 46.38 95 LEU A N 1
ATOM 747 C CA . LEU A 1 95 ? -22.546 11.555 -7.477 1.00 46.38 95 LEU A CA 1
ATOM 748 C C . LEU A 1 95 ? -23.022 10.412 -8.397 1.00 46.38 95 LEU A C 1
ATOM 750 O O . LEU A 1 95 ? -22.733 9.245 -8.154 1.00 46.38 95 LEU A O 1
ATOM 754 N N . MET A 1 96 ? -23.715 10.753 -9.492 1.00 38.75 96 MET A N 1
ATOM 755 C CA . MET A 1 96 ? -23.983 9.823 -10.609 1.00 38.75 96 MET A CA 1
ATOM 756 C C . MET A 1 96 ? -22.903 9.872 -11.710 1.00 38.75 96 MET A C 1
ATOM 758 O O . MET A 1 96 ? -23.012 9.195 -12.728 1.00 38.75 96 MET A O 1
ATOM 762 N N . LYS A 1 97 ? -21.808 10.624 -11.535 1.00 42.62 97 LYS A N 1
ATOM 763 C CA . LYS A 1 97 ? -20.648 10.540 -12.437 1.00 42.62 97 LYS A CA 1
ATOM 764 C C . LYS A 1 97 ? -19.356 10.457 -11.639 1.00 42.62 97 LYS A C 1
ATOM 766 O O . LYS A 1 97 ? -18.780 11.459 -11.238 1.00 42.62 97 LYS A O 1
ATOM 771 N N . CYS A 1 98 ? -18.849 9.235 -11.499 1.00 51.50 98 CYS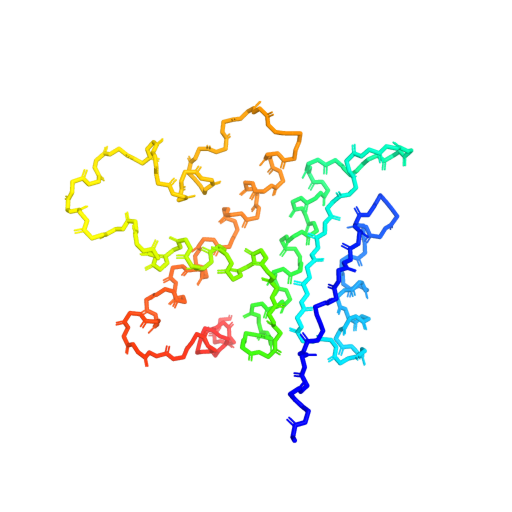 A N 1
ATOM 772 C CA . CYS A 1 98 ? -17.523 8.898 -10.966 1.00 51.50 98 CYS A CA 1
ATOM 773 C C . CYS A 1 98 ? -16.346 9.481 -11.801 1.00 51.50 98 CYS A C 1
ATOM 775 O O . CYS A 1 98 ? -15.193 9.112 -11.611 1.00 51.50 98 CYS A O 1
ATOM 777 N N . GLN A 1 99 ? -16.621 10.390 -12.746 1.00 43.47 99 GLN A N 1
ATOM 778 C CA . GLN A 1 99 ? -15.677 10.947 -13.720 1.00 43.47 99 GLN A CA 1
ATOM 779 C C . GLN A 1 99 ? -14.813 12.096 -13.173 1.00 43.47 99 GLN A C 1
ATOM 781 O O . GLN A 1 99 ? -13.924 12.565 -13.875 1.00 43.47 99 GLN A O 1
ATOM 786 N N . THR A 1 100 ? -15.056 12.564 -11.949 1.00 40.94 100 THR A N 1
ATOM 787 C CA . THR A 1 100 ? -14.335 13.709 -11.352 1.00 40.94 100 THR A CA 1
ATOM 788 C C . THR A 1 100 ? -13.973 13.510 -9.875 1.00 40.94 100 THR A C 1
ATOM 790 O O . THR A 1 100 ? -13.405 14.398 -9.250 1.00 40.94 100 THR A O 1
ATOM 793 N N . CYS A 1 101 ? -14.269 12.340 -9.304 1.00 44.16 101 CYS A N 1
ATOM 794 C CA . CYS A 1 101 ? -13.894 11.983 -7.933 1.00 44.16 101 CYS A CA 1
ATOM 795 C C . CYS A 1 101 ? -12.381 11.670 -7.857 1.00 44.16 101 CYS A C 1
ATOM 797 O O . CYS A 1 101 ? -11.845 11.154 -8.833 1.00 44.16 101 CYS A O 1
ATOM 799 N N . PRO A 1 102 ? -11.662 11.856 -6.732 1.00 46.16 102 PRO A N 1
ATOM 800 C CA . PRO A 1 102 ? -10.328 11.261 -6.544 1.00 46.16 102 PRO A CA 1
ATOM 801 C C . PRO A 1 102 ? -10.365 9.740 -6.638 1.00 46.16 102 PRO A C 1
ATOM 803 O O . PRO A 1 102 ? -9.406 9.116 -7.080 1.00 46.16 102 PRO A O 1
ATOM 806 N N . GLY A 1 103 ? -11.521 9.154 -6.304 1.00 45.28 103 GLY A N 1
ATOM 807 C CA . GLY A 1 103 ? -11.858 7.770 -6.604 1.00 45.28 103 GLY A CA 1
ATOM 808 C C . GLY A 1 103 ? -11.821 7.448 -8.097 1.00 45.28 103 GLY A C 1
ATOM 809 O O . GLY A 1 103 ? -11.757 6.287 -8.443 1.00 45.28 103 GLY A O 1
ATOM 810 N N . ARG A 1 104 ? -11.750 8.422 -9.008 1.00 50.41 104 ARG A N 1
ATOM 811 C CA . ARG A 1 104 ? -11.453 8.182 -10.422 1.00 50.41 104 ARG A CA 1
ATOM 812 C C . ARG A 1 104 ? -10.040 7.630 -10.630 1.00 50.41 104 ARG A C 1
ATOM 814 O O . ARG A 1 104 ? -9.861 6.832 -11.537 1.00 50.41 104 ARG A O 1
ATOM 821 N N . ARG A 1 105 ? -9.071 7.941 -9.759 1.00 48.91 105 ARG A N 1
ATOM 822 C CA . ARG A 1 105 ? -7.773 7.241 -9.759 1.00 48.91 105 ARG A CA 1
ATOM 823 C C . ARG A 1 105 ? -7.949 5.746 -9.417 1.00 48.91 105 ARG A C 1
ATOM 825 O O . ARG A 1 105 ? -7.192 4.926 -9.915 1.00 48.91 105 ARG A O 1
ATOM 832 N N . LEU A 1 106 ? -8.997 5.405 -8.655 1.00 49.00 106 LEU A N 1
ATOM 833 C CA . LEU A 1 106 ? -9.432 4.034 -8.343 1.00 49.00 106 LEU A CA 1
ATOM 834 C C . LEU A 1 106 ? -10.387 3.426 -9.398 1.00 49.00 106 LEU A C 1
ATOM 836 O O . LEU A 1 106 ? -10.488 2.211 -9.475 1.00 49.00 106 LEU A O 1
ATOM 840 N N . CYS A 1 107 ? -11.130 4.237 -10.166 1.00 42.53 107 CYS A N 1
ATOM 841 C CA . CYS A 1 107 ? -12.258 3.784 -11.001 1.00 42.53 107 CYS A CA 1
ATOM 842 C C . CYS A 1 107 ? -12.058 3.953 -12.517 1.00 42.53 107 CYS A C 1
ATOM 844 O O . CYS A 1 107 ? -12.692 3.241 -13.286 1.00 42.53 107 CYS A O 1
ATOM 846 N N . THR A 1 108 ? -11.217 4.883 -12.972 1.00 46.31 108 THR A N 1
ATOM 847 C CA . THR A 1 108 ? -10.777 4.989 -14.370 1.00 46.31 108 THR A CA 1
ATOM 848 C C . THR A 1 108 ? -9.327 5.460 -14.393 1.00 46.31 108 THR A C 1
ATOM 850 O O . THR A 1 108 ? -9.028 6.638 -14.597 1.00 46.31 108 THR A O 1
ATOM 853 N N . ALA A 1 109 ? -8.406 4.535 -14.200 1.00 47.94 109 ALA A N 1
ATOM 854 C CA . ALA A 1 109 ? -7.068 4.675 -14.752 1.00 47.94 109 ALA A CA 1
ATOM 855 C C . ALA A 1 109 ? -7.174 4.605 -16.281 1.00 47.94 109 ALA A C 1
ATOM 857 O O . ALA A 1 109 ? -7.027 3.562 -16.912 1.00 47.94 109 ALA A O 1
ATOM 858 N N . ALA A 1 110 ? -7.569 5.728 -16.868 1.00 43.78 110 ALA A N 1
ATOM 859 C CA . ALA A 1 110 ? -7.540 5.920 -18.300 1.00 43.78 110 ALA A CA 1
ATOM 860 C C . ALA A 1 110 ? -6.092 6.262 -18.689 1.00 43.78 110 ALA A C 1
ATOM 862 O O . ALA A 1 110 ? -5.656 7.395 -18.533 1.00 43.7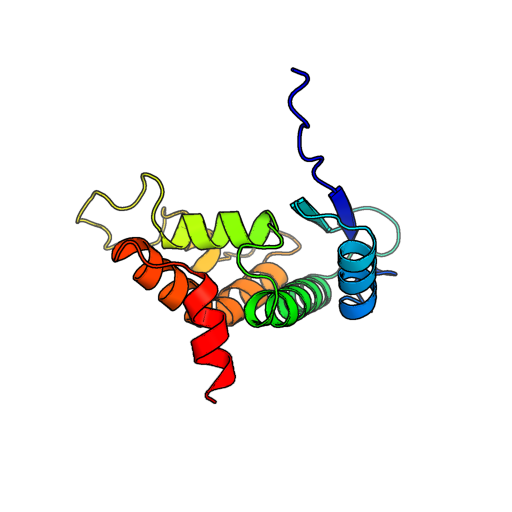8 110 ALA A O 1
ATOM 863 N N . ASN A 1 111 ? -5.361 5.220 -19.086 1.00 50.00 111 ASN A N 1
ATOM 864 C CA . ASN A 1 111 ? -4.441 5.108 -20.228 1.00 50.00 111 ASN A CA 1
ATOM 865 C C . ASN A 1 111 ? -3.356 6.157 -20.566 1.00 50.00 111 ASN A C 1
ATOM 867 O O . ASN A 1 111 ? -2.688 5.926 -21.566 1.00 50.00 111 ASN A O 1
ATOM 871 N N . ASP A 1 112 ? -3.077 7.193 -19.770 1.00 53.69 112 ASP A N 1
ATOM 872 C CA . ASP A 1 112 ? -2.045 8.193 -20.146 1.00 53.69 112 ASP A CA 1
ATOM 873 C C . ASP A 1 112 ? -0.830 8.299 -19.199 1.00 53.69 112 ASP A C 1
ATOM 875 O O . ASP A 1 112 ? 0.066 9.104 -19.442 1.00 53.69 112 ASP A O 1
ATOM 879 N N . ASP A 1 113 ? -0.755 7.488 -18.138 1.00 64.31 113 ASP A N 1
ATOM 880 C CA . ASP A 1 113 ? 0.388 7.477 -17.209 1.00 64.31 113 ASP A CA 1
ATOM 881 C C . ASP A 1 113 ? 1.197 6.186 -17.375 1.00 64.31 113 ASP A C 1
ATOM 883 O O . ASP A 1 113 ? 0.615 5.098 -17.406 1.00 64.31 113 ASP A O 1
ATOM 887 N N . GLU A 1 114 ? 2.528 6.279 -17.449 1.00 74.19 114 GLU A N 1
ATOM 888 C CA . GLU A 1 114 ? 3.399 5.130 -17.749 1.00 74.19 114 GLU A CA 1
ATOM 889 C C . GLU A 1 114 ? 3.120 3.962 -16.796 1.00 74.19 114 GLU A C 1
ATOM 891 O O . GLU A 1 114 ? 3.038 2.831 -17.242 1.00 74.19 114 GLU A O 1
ATOM 896 N N . LEU A 1 115 ? 2.827 4.237 -15.519 1.00 83.44 115 LEU A N 1
ATOM 897 C CA . LEU A 1 115 ? 2.590 3.241 -14.465 1.00 83.44 115 LEU A CA 1
ATOM 898 C C . LEU A 1 115 ? 1.111 2.970 -14.141 1.00 83.44 115 LEU A C 1
ATOM 900 O O . LEU A 1 115 ? 0.808 2.335 -13.125 1.00 83.44 115 LEU A O 1
ATOM 904 N N . CYS A 1 116 ? 0.175 3.447 -14.966 1.00 81.00 116 CYS A N 1
ATOM 905 C CA . CYS A 1 116 ? -1.260 3.435 -14.661 1.00 81.00 116 CYS A CA 1
ATOM 906 C C . CYS A 1 116 ? -1.791 2.025 -14.332 1.00 81.00 116 CYS A C 1
ATOM 908 O O . CYS A 1 116 ? -2.495 1.834 -13.337 1.00 81.00 116 CYS A O 1
ATOM 910 N N . GLN A 1 117 ? -1.384 1.018 -15.114 1.00 82.81 117 GLN A N 1
ATOM 911 C CA . GLN A 1 117 ? -1.772 -0.384 -14.905 1.00 82.81 117 GLN A CA 1
ATOM 912 C C . GLN A 1 117 ? -1.272 -0.947 -13.564 1.00 82.81 117 GLN A C 1
ATOM 914 O O . GLN A 1 117 ? -1.976 -1.719 -12.913 1.00 82.81 117 GLN A O 1
ATOM 919 N N . GLY A 1 118 ? -0.091 -0.523 -13.110 1.00 86.88 118 GLY A N 1
ATOM 920 C CA . GLY A 1 118 ? 0.455 -0.934 -11.818 1.00 86.88 118 GLY A CA 1
ATOM 921 C C . GLY A 1 118 ? -0.352 -0.390 -10.644 1.00 86.88 118 GLY A C 1
ATOM 922 O O . GLY A 1 118 ? -0.690 -1.125 -9.714 1.00 86.88 118 GLY A O 1
ATOM 923 N N . TYR A 1 119 ? -0.715 0.892 -10.707 1.00 86.38 119 TYR A N 1
ATOM 924 C CA . TYR A 1 119 ? -1.574 1.503 -9.694 1.00 86.38 119 TYR A CA 1
ATOM 925 C C . TYR A 1 119 ? -2.977 0.890 -9.682 1.00 86.38 119 TYR A C 1
ATOM 927 O O . TYR A 1 119 ? -3.497 0.627 -8.600 1.00 86.38 119 TYR A O 1
ATOM 935 N N . LEU A 1 120 ? -3.559 0.597 -10.852 1.00 82.31 120 LEU A N 1
ATOM 936 C CA . LEU A 1 120 ? -4.832 -0.128 -10.950 1.00 82.31 120 LEU A CA 1
ATOM 937 C C . LEU A 1 120 ? -4.809 -1.454 -10.210 1.00 82.31 120 LEU A C 1
ATOM 939 O O . LEU A 1 120 ? -5.675 -1.693 -9.375 1.00 82.31 120 LEU A O 1
ATOM 943 N N . ALA A 1 121 ? -3.801 -2.288 -10.478 1.00 85.88 121 ALA A N 1
ATOM 944 C CA . ALA A 1 121 ? -3.683 -3.592 -9.839 1.00 85.88 121 ALA A CA 1
ATOM 945 C C . ALA A 1 121 ? -3.656 -3.467 -8.304 1.00 85.88 121 ALA A C 1
ATOM 947 O O . ALA A 1 121 ? -4.337 -4.213 -7.598 1.00 85.88 121 ALA A O 1
ATOM 948 N N . PHE A 1 122 ? -2.927 -2.473 -7.783 1.00 91.50 122 PHE A N 1
ATOM 949 C CA . PHE A 1 122 ? -2.918 -2.160 -6.354 1.00 91.50 122 PHE A CA 1
ATOM 950 C C . PHE A 1 122 ? -4.294 -1.702 -5.839 1.00 91.50 122 PHE A C 1
ATOM 952 O O . PHE A 1 122 ? -4.741 -2.144 -4.774 1.00 91.50 122 PHE A O 1
ATOM 959 N N . TYR A 1 123 ? -4.972 -0.809 -6.557 1.00 87.19 123 TYR A N 1
ATOM 960 C CA . TYR A 1 123 ? -6.275 -0.288 -6.150 1.00 87.19 123 TYR A CA 1
ATOM 961 C C . TYR A 1 123 ? -7.356 -1.367 -6.145 1.00 87.19 123 TYR A C 1
ATOM 963 O O . TYR A 1 123 ? -8.103 -1.462 -5.169 1.00 87.19 123 TYR A O 1
ATOM 971 N N . ASP A 1 124 ? -7.383 -2.224 -7.162 1.00 84.62 124 ASP A N 1
ATOM 972 C CA . ASP A 1 124 ? -8.302 -3.357 -7.247 1.00 84.62 124 ASP A CA 1
ATOM 973 C C . ASP A 1 124 ? -8.075 -4.341 -6.096 1.00 84.62 124 ASP A C 1
ATOM 975 O O . ASP A 1 124 ? -9.021 -4.724 -5.401 1.00 84.62 124 ASP A O 1
ATOM 979 N N . TYR A 1 125 ? -6.813 -4.691 -5.824 1.00 92.75 125 TYR A N 1
ATOM 980 C CA . TYR A 1 125 ? -6.463 -5.589 -4.724 1.00 92.75 125 TYR A CA 1
ATOM 981 C C . TYR A 1 125 ? -6.811 -5.002 -3.346 1.00 92.75 125 TYR A C 1
ATOM 983 O O . TYR A 1 125 ? -7.332 -5.700 -2.472 1.00 92.75 125 TYR A O 1
ATOM 991 N N . SER A 1 126 ? -6.526 -3.716 -3.127 1.00 93.81 126 SER A N 1
ATOM 992 C CA . SER A 1 126 ? -6.704 -3.065 -1.822 1.00 93.81 126 SER A CA 1
ATOM 993 C C . SER A 1 126 ? -8.153 -2.654 -1.532 1.00 93.81 126 SER A C 1
ATOM 995 O O . SER A 1 126 ? -8.528 -2.533 -0.362 1.00 93.81 126 SER A O 1
ATOM 997 N N . ALA A 1 127 ? -8.997 -2.489 -2.556 1.00 87.50 127 ALA A N 1
ATOM 998 C CA . ALA A 1 127 ? -10.378 -2.022 -2.437 1.00 87.50 127 ALA A CA 1
ATOM 999 C C . ALA A 1 127 ? -11.217 -2.687 -1.322 1.00 87.50 127 ALA A C 1
ATOM 1001 O O . ALA A 1 127 ? -11.831 -1.949 -0.543 1.00 87.50 127 ALA A O 1
ATOM 1002 N N . PRO A 1 128 ? -11.290 -4.030 -1.178 1.00 88.56 128 PRO A N 1
ATOM 1003 C CA . PRO A 1 128 ? -12.075 -4.646 -0.105 1.00 88.56 128 PRO A CA 1
ATOM 1004 C C . PRO A 1 128 ? -11.586 -4.248 1.296 1.00 88.56 128 PRO A C 1
ATOM 1006 O O . PRO A 1 128 ? -12.403 -3.969 2.171 1.00 88.56 128 PRO A O 1
ATOM 1009 N N . PHE A 1 129 ? -10.273 -4.141 1.499 1.00 95.00 129 PHE A N 1
ATOM 1010 C CA . PHE A 1 129 ? -9.674 -3.733 2.772 1.00 95.00 129 PHE A CA 1
ATOM 1011 C C . PHE A 1 129 ? -9.948 -2.257 3.072 1.00 95.00 129 PHE A C 1
ATOM 1013 O O . PHE A 1 129 ? -10.336 -1.899 4.185 1.00 95.00 129 PHE A O 1
ATOM 1020 N N . MET A 1 130 ? -9.813 -1.400 2.057 1.00 93.19 130 MET A N 1
ATOM 1021 C CA . MET A 1 130 ? -10.077 0.034 2.176 1.00 93.19 130 MET A CA 1
ATOM 1022 C C . MET A 1 130 ? -11.543 0.328 2.508 1.00 93.19 130 MET A C 1
ATOM 1024 O O . MET A 1 130 ? -11.815 1.203 3.329 1.00 93.19 130 MET A O 1
ATOM 1028 N N . LYS A 1 131 ? -12.492 -0.432 1.938 1.00 86.69 131 LYS A N 1
ATOM 1029 C CA . LYS A 1 131 ? -13.922 -0.345 2.286 1.00 86.69 131 LYS A CA 1
ATOM 1030 C C . LYS A 1 131 ? -14.158 -0.615 3.770 1.00 86.69 131 LYS A C 1
ATOM 1032 O O . LYS A 1 131 ? -14.827 0.181 4.423 1.00 86.69 131 LYS A O 1
ATOM 1037 N N . VAL A 1 132 ? -13.563 -1.682 4.309 1.00 92.12 132 VAL A N 1
ATOM 1038 C CA . VAL A 1 132 ? -13.688 -2.018 5.736 1.00 92.12 132 VAL A CA 1
ATOM 1039 C C . VAL A 1 132 ? -13.063 -0.929 6.607 1.00 92.12 132 VAL A C 1
ATOM 1041 O O . VAL A 1 132 ? -13.708 -0.455 7.537 1.00 92.12 132 VAL A O 1
ATOM 1044 N N . MET A 1 133 ? -11.850 -0.467 6.290 1.00 94.56 133 MET A N 1
ATOM 1045 C CA . MET A 1 133 ? -11.201 0.613 7.048 1.00 94.56 133 MET A CA 1
ATOM 1046 C C . MET A 1 133 ? -11.992 1.927 7.010 1.00 94.56 133 MET A C 1
ATOM 1048 O O . MET A 1 133 ? -12.097 2.609 8.029 1.00 94.56 133 MET A O 1
ATOM 1052 N N . ARG A 1 134 ? -12.584 2.277 5.863 1.00 91.44 134 ARG A N 1
ATOM 1053 C CA . ARG A 1 134 ? -13.502 3.417 5.736 1.00 91.44 134 ARG A CA 1
ATOM 1054 C C . ARG A 1 134 ? -14.709 3.252 6.654 1.00 91.44 134 ARG A C 1
ATOM 1056 O O . ARG A 1 134 ? -15.076 4.196 7.347 1.00 91.44 134 ARG A O 1
ATOM 1063 N N . ASP A 1 135 ? -15.336 2.080 6.649 1.00 88.25 135 ASP A N 1
ATOM 1064 C CA . ASP A 1 135 ? -16.537 1.831 7.447 1.00 88.25 135 ASP A CA 1
ATOM 1065 C C . ASP A 1 135 ? -16.224 1.830 8.947 1.00 88.25 135 ASP A C 1
ATOM 1067 O O . ASP A 1 135 ? -17.000 2.383 9.722 1.00 88.25 135 ASP A O 1
ATOM 1071 N N . LEU A 1 136 ? -15.053 1.330 9.354 1.00 93.25 136 LEU A N 1
ATOM 1072 C CA . LEU A 1 136 ? -14.549 1.478 10.722 1.00 93.25 136 LEU A CA 1
ATOM 1073 C C . LEU A 1 136 ? -14.415 2.962 11.098 1.00 93.25 136 LEU A C 1
ATOM 1075 O O . LEU A 1 136 ? -15.022 3.396 12.077 1.00 93.25 136 LEU A O 1
ATOM 1079 N N . LYS A 1 137 ? -13.730 3.769 10.276 1.00 90.69 137 LYS A N 1
ATOM 1080 C CA . LYS A 1 137 ? -13.585 5.217 10.512 1.00 90.69 137 LYS A CA 1
ATOM 1081 C C . LYS A 1 137 ? -14.934 5.937 10.614 1.00 90.69 137 LYS A C 1
ATOM 1083 O O . LYS A 1 137 ? -15.112 6.745 11.518 1.00 90.69 137 LYS A O 1
ATOM 1088 N N . LYS A 1 138 ? -15.902 5.620 9.743 1.00 87.25 138 LYS A N 1
ATOM 1089 C CA . LYS A 1 138 ? -17.261 6.203 9.782 1.00 87.25 138 LYS A CA 1
ATOM 1090 C C . LYS A 1 138 ? -17.995 5.946 11.099 1.00 87.25 138 LYS A C 1
ATOM 1092 O O . LYS A 1 138 ? -18.814 6.765 11.498 1.00 87.25 138 LYS A O 1
ATOM 1097 N N . HIS A 1 139 ? -17.701 4.833 11.765 1.00 92.06 139 HIS A N 1
ATOM 1098 C CA . HIS A 1 139 ? -18.275 4.481 13.064 1.00 92.06 139 HIS A CA 1
ATOM 1099 C C . HIS A 1 139 ? -17.366 4.866 14.242 1.00 92.06 139 HIS A C 1
ATOM 1101 O O . HIS A 1 139 ? -17.558 4.353 15.341 1.00 92.06 139 HIS A O 1
ATOM 1107 N N . ASN A 1 140 ? -16.373 5.741 14.031 1.00 92.62 140 ASN A N 1
ATOM 1108 C CA . ASN A 1 140 ? -15.372 6.124 15.035 1.00 92.62 140 ASN A CA 1
ATOM 1109 C C . ASN A 1 140 ? -14.608 4.925 15.634 1.00 92.62 140 ASN A C 1
ATOM 1111 O O . ASN A 1 140 ? -14.184 4.958 16.788 1.00 92.62 140 ASN A O 1
ATOM 1115 N N . ARG A 1 141 ? -14.438 3.853 14.851 1.00 95.62 141 ARG A N 1
ATOM 1116 C CA . ARG A 1 141 ? -13.688 2.645 15.220 1.00 95.62 141 ARG A CA 1
ATOM 1117 C C . ARG A 1 141 ? -12.268 2.686 14.672 1.00 95.62 141 ARG A C 1
ATOM 1119 O O . ARG A 1 141 ? -11.983 3.365 13.682 1.00 95.62 141 ARG A O 1
ATOM 1126 N N . SER A 1 142 ? -11.374 1.932 15.306 1.00 96.00 142 SER A N 1
ATOM 1127 C CA . SER A 1 142 ? -9.974 1.869 14.886 1.00 96.00 142 SER A CA 1
ATOM 1128 C C . SER A 1 142 ? -9.841 1.046 13.608 1.00 96.00 142 SER A C 1
ATOM 1130 O O . SER A 1 142 ? -10.355 -0.067 13.520 1.00 96.00 142 SER A O 1
ATOM 1132 N N . THR A 1 143 ? -9.090 1.539 12.619 1.00 94.12 143 THR A N 1
ATOM 1133 C CA . THR A 1 143 ? -8.793 0.765 11.399 1.00 94.12 143 THR A CA 1
ATOM 1134 C C . THR A 1 143 ? -7.988 -0.501 11.690 1.00 94.12 143 THR A C 1
ATOM 1136 O O . THR A 1 143 ? -8.041 -1.442 10.903 1.00 94.12 143 THR A O 1
ATOM 1139 N N . GLN A 1 144 ? -7.287 -0.556 12.829 1.00 96.12 144 GLN A N 1
ATOM 1140 C CA . GLN A 1 144 ? -6.522 -1.724 13.279 1.00 96.12 144 GLN A CA 1
ATOM 1141 C C . GLN A 1 144 ? -7.393 -2.961 13.485 1.00 96.12 144 GLN A C 1
ATOM 1143 O O . GLN A 1 144 ? -6.904 -4.085 13.389 1.00 96.12 144 GLN A O 1
ATOM 1148 N N . GLU A 1 145 ? -8.690 -2.772 13.720 1.00 95.25 145 GLU A N 1
ATOM 1149 C CA . GLU A 1 145 ? -9.638 -3.870 13.876 1.00 95.25 145 GLU A CA 1
ATOM 1150 C C . GLU A 1 145 ? -9.726 -4.741 12.616 1.00 95.25 145 GLU A C 1
ATOM 1152 O O . GLU A 1 145 ? -10.001 -5.936 12.717 1.00 95.25 145 GLU A O 1
ATOM 1157 N N . LEU A 1 146 ? -9.396 -4.192 11.438 1.00 95.81 146 LEU A N 1
ATOM 1158 C CA . LEU A 1 146 ? -9.249 -4.985 10.220 1.00 95.81 146 LEU A CA 1
ATOM 1159 C C . LEU A 1 146 ? -8.213 -6.108 10.390 1.00 95.81 146 LEU A C 1
ATOM 1161 O O . LEU A 1 146 ? -8.473 -7.224 9.949 1.00 95.81 146 LEU A O 1
ATOM 1165 N N . MET A 1 147 ? -7.084 -5.869 11.068 1.00 95.38 147 MET A N 1
ATOM 1166 C CA . MET A 1 147 ? -6.070 -6.911 11.297 1.00 95.38 147 MET A CA 1
ATOM 1167 C C . MET A 1 147 ? -6.655 -8.089 12.086 1.00 95.38 147 MET A C 1
ATOM 1169 O O . MET A 1 147 ? -6.411 -9.248 11.754 1.00 95.38 147 MET A O 1
ATOM 1173 N N . ALA A 1 148 ? -7.491 -7.808 13.090 1.00 92.00 148 ALA A N 1
ATOM 1174 C CA . ALA A 1 148 ? -8.169 -8.843 13.867 1.00 92.00 148 ALA A CA 1
ATOM 1175 C C . ALA A 1 148 ? -9.191 -9.630 13.029 1.00 92.00 148 ALA A C 1
ATOM 1177 O O . ALA A 1 148 ? -9.310 -10.841 13.205 1.00 92.00 148 ALA A O 1
ATOM 1178 N N . LEU A 1 149 ? -9.901 -8.969 12.107 1.00 90.94 149 LEU A N 1
ATOM 1179 C CA . LEU A 1 149 ? -10.836 -9.625 11.184 1.00 90.94 149 LEU A CA 1
ATOM 1180 C C . LEU A 1 149 ? -10.118 -10.537 10.181 1.00 90.94 149 LEU A C 1
ATOM 1182 O O . LEU A 1 149 ? -10.633 -11.597 9.835 1.00 90.94 149 LEU A O 1
ATOM 1186 N N . LEU A 1 150 ? -8.929 -10.142 9.718 1.00 91.19 150 LEU A N 1
ATOM 1187 C CA . LEU A 1 150 ? -8.138 -10.929 8.768 1.00 91.19 150 LEU A CA 1
ATOM 1188 C C . LEU A 1 150 ? -7.501 -12.173 9.394 1.00 91.19 150 LEU A C 1
ATOM 1190 O O . LEU A 1 150 ? -7.254 -13.131 8.675 1.00 91.19 150 LEU A O 1
ATOM 1194 N N . ARG A 1 151 ? -7.259 -12.178 10.711 1.00 85.62 151 ARG A N 1
ATOM 1195 C CA . ARG A 1 151 ? -6.717 -13.335 11.451 1.00 85.62 151 ARG A CA 1
ATOM 1196 C C . ARG A 1 151 ? -7.744 -14.446 11.712 1.00 85.62 151 ARG A C 1
ATOM 1198 O O . ARG A 1 151 ? -7.362 -15.523 12.148 1.00 85.62 151 ARG A O 1
ATOM 1205 N N . GLN A 1 152 ? -9.032 -14.177 11.496 1.00 72.69 152 GLN A N 1
ATOM 1206 C CA . GLN A 1 152 ? -10.141 -15.109 11.763 1.00 72.69 152 GLN A CA 1
ATOM 1207 C C . GLN A 1 152 ? -10.580 -15.913 10.526 1.00 72.69 152 GLN A C 1
ATOM 1209 O O . GLN A 1 152 ? -11.557 -16.657 10.597 1.00 72.69 152 GLN A O 1
ATOM 1214 N N . LYS A 1 153 ? -9.893 -15.744 9.393 1.00 57.72 153 LYS A N 1
ATOM 1215 C CA . LYS A 1 153 ? -10.100 -16.489 8.148 1.00 57.72 153 LYS A CA 1
ATOM 1216 C C . LYS A 1 153 ? -8.860 -17.303 7.825 1.00 57.72 153 LYS A C 1
ATOM 1218 O O . LYS A 1 153 ? -9.046 -18.393 7.249 1.00 57.72 153 LYS A O 1
#

Secondary structure (DSSP, 8-state):
--------EEEEE-TTTTT-HHHHHHHHHHTT--EEEEEE--SSSSPPPHHHHHHHHHHHHHHHHHHTTTTSEEHHHHHHHHHHHTTTT---S----TTSSTTHHHH---S-STTHHHHHHHHHHHHHHHHHHHHHHHTT--TTHHHHHHTT-

Sequence (153 aa):
MTGCHESTRVVVVDNCNVREPGKVYQSLRQSGSKNLHFLPQTLGEKPVTPEVWGQFLTQIFAMWVREDIGQISVRLFDETLNGWCGTALCDKKDLMKCQTCPGRRLCTAANDDELCQGYLAFYDYSAPFMKVMRDLKKHNRSTQELMALLRQK

Radius of gyration: 16.5 Å; chains: 1; bounding box: 44×38×44 Å

InterPro domains:
  IPR013785 Aldolase-type TIM barrel [G3DSA:3.20.20.70] (4-92)
  IPR023867 Anaerobic sulphatase maturase, radical SAM [PTHR43273] (11-87)

Foldseek 3Di:
DPPPPLDEDEDEDFPVCLQPLVVVLVVCVVVQRQHYEYDFQCDDDHGQALQSLLVSLQVNCVVCLQPQQVNHHYPVVVVLLCLVLCPPHPPDPPPPDPPPRPCCLQVDLPDDDRNSNSSNSNSVSCVVLSNQLSVCVVVVHGSNVSNVVVVVD

Organism: NCBI:txid3050585